Protein AF-A0A353HXW2-F1 (afdb_monomer)

Mean predicted aligned error: 6.95 Å

Sequence (125 aa):
MIFSGKRELFMQRWNWVLSADSSGRWITTQGFAEVTQAGENLHMTLRFHGVDDDIYHWVDAILEADDDVEAIVRSPTPDVDQFRLGGRIFRGDMKDGVQPVMMLLTDGTTVLSLAYGPNSNQGNL

Solvent-accessible surface area (backbone atoms only — not comparable to full-atom values): 6958 Å² total; per-residue (Å²): 136,84,82,82,74,74,80,76,74,56,75,44,55,22,34,35,40,41,34,45,38,97,80,88,54,83,48,76,48,64,26,36,24,49,34,35,51,62,88,52,38,36,42,31,44,29,22,56,84,48,92,87,46,69,72,58,33,38,35,46,31,41,57,50,75,97,44,30,33,46,32,42,40,36,51,80,50,90,90,48,80,66,49,70,30,41,34,39,56,46,73,54,72,77,50,98,92,37,60,30,37,36,37,46,30,32,70,88,47,40,40,41,39,40,36,36,46,96,64,27,87,52,79,78,131

Structure (mmCIF, N/CA/C/O backbone):
data_AF-A0A353HXW2-F1
#
_entry.id   AF-A0A353HXW2-F1
#
loop_
_atom_site.group_PDB
_atom_site.id
_atom_site.type_symbol
_atom_site.label_atom_id
_atom_site.label_alt_id
_atom_site.label_comp_id
_atom_site.label_asym_id
_atom_site.label_entity_id
_atom_site.label_seq_id
_atom_site.pdbx_PDB_ins_code
_atom_site.Cartn_x
_atom_site.Cartn_y
_atom_site.Cartn_z
_atom_site.occupancy
_atom_site.B_iso_or_equiv
_atom_site.auth_seq_id
_atom_site.auth_comp_id
_atom_site.auth_asym_id
_atom_site.auth_atom_id
_atom_site.pdbx_PDB_model_num
ATOM 1 N N . MET A 1 1 ? -32.723 26.841 3.417 1.00 38.38 1 MET A N 1
ATOM 2 C CA . MET A 1 1 ? -31.334 26.786 3.917 1.00 38.38 1 MET A CA 1
ATOM 3 C C . MET A 1 1 ? -30.653 25.653 3.165 1.00 38.38 1 MET A C 1
ATOM 5 O O . MET A 1 1 ? -30.998 24.505 3.397 1.00 38.38 1 MET A O 1
ATOM 9 N N . ILE A 1 2 ? -29.849 25.965 2.148 1.00 34.81 2 ILE A N 1
ATOM 10 C CA . ILE A 1 2 ? -29.207 24.956 1.291 1.00 34.81 2 ILE A CA 1
ATOM 11 C C . ILE A 1 2 ? -27.835 24.675 1.902 1.00 34.81 2 ILE A C 1
ATOM 13 O O . ILE A 1 2 ? -26.961 25.538 1.865 1.00 34.81 2 ILE A O 1
ATOM 17 N N . PHE A 1 3 ? -27.654 23.497 2.499 1.00 41.06 3 PHE A N 1
ATOM 18 C CA . PHE A 1 3 ? -26.335 23.028 2.911 1.00 41.06 3 PHE A CA 1
ATOM 19 C C . PHE A 1 3 ? -25.574 22.592 1.656 1.00 41.06 3 PHE A C 1
ATOM 21 O O . PHE A 1 3 ? -25.697 21.462 1.195 1.00 41.06 3 PHE A O 1
ATOM 28 N N . SER A 1 4 ? -24.795 23.506 1.080 1.00 46.19 4 SER A N 1
ATOM 29 C CA . SER A 1 4 ? -23.720 23.156 0.150 1.00 46.19 4 SER A CA 1
ATOM 30 C C . SER A 1 4 ? -22.595 22.510 0.962 1.00 46.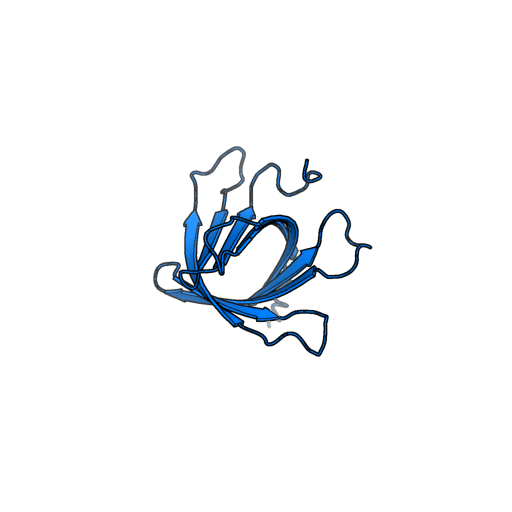19 4 SER A C 1
ATOM 32 O O . SER A 1 4 ? -21.624 23.171 1.329 1.00 46.19 4 SER A O 1
ATOM 34 N N . GLY A 1 5 ? -22.755 21.230 1.299 1.00 43.12 5 GLY A N 1
ATOM 35 C CA . GLY A 1 5 ? -21.721 20.432 1.946 1.00 43.12 5 GLY A CA 1
ATOM 36 C C . GLY A 1 5 ? -20.552 20.221 0.990 1.00 43.12 5 GLY A C 1
ATOM 37 O O . GLY A 1 5 ? -20.558 19.280 0.200 1.00 43.12 5 GLY A O 1
ATOM 38 N N . LYS A 1 6 ? -19.541 21.094 1.051 1.00 45.09 6 LYS A N 1
ATOM 39 C CA . LYS A 1 6 ? -18.208 20.745 0.557 1.00 45.09 6 LYS A CA 1
ATOM 40 C C . LYS A 1 6 ? -17.763 19.530 1.373 1.00 45.09 6 LYS A C 1
ATOM 42 O O . LYS A 1 6 ? -17.535 19.662 2.569 1.00 45.09 6 LYS A O 1
ATOM 47 N N . ARG A 1 7 ? -17.710 18.346 0.753 1.00 53.91 7 ARG A N 1
ATOM 48 C CA . ARG A 1 7 ? -17.024 17.187 1.337 1.00 53.91 7 ARG A CA 1
ATOM 49 C C . ARG A 1 7 ? -15.562 17.594 1.498 1.00 53.91 7 ARG A C 1
ATOM 51 O O . ARG A 1 7 ? -14.867 17.757 0.499 1.00 53.91 7 ARG A O 1
ATOM 58 N N . GLU A 1 8 ? -15.136 17.853 2.728 1.00 53.72 8 GLU A N 1
ATOM 59 C CA . GLU A 1 8 ? -13.727 18.080 3.027 1.00 53.72 8 GLU A CA 1
ATOM 60 C C . GLU A 1 8 ? -12.969 16.788 2.715 1.00 53.72 8 GLU A C 1
ATOM 62 O O . GLU A 1 8 ? -13.288 15.723 3.245 1.00 53.72 8 GLU A O 1
ATOM 67 N N . LEU A 1 9 ? -12.009 16.870 1.793 1.00 58.25 9 LEU A N 1
ATOM 68 C CA . LEU A 1 9 ? -11.069 15.788 1.532 1.00 58.25 9 LEU A CA 1
ATOM 69 C C . LEU A 1 9 ? -10.118 15.736 2.727 1.00 58.25 9 LEU A C 1
ATOM 71 O O . LEU A 1 9 ? -9.303 16.639 2.911 1.00 58.25 9 LEU A O 1
ATOM 75 N N . PHE A 1 10 ? -10.259 14.712 3.562 1.00 72.81 10 PHE A N 1
ATOM 76 C CA . PHE A 1 10 ? -9.345 14.484 4.672 1.00 72.81 10 PHE A CA 1
ATOM 77 C C . PHE A 1 10 ? -8.148 13.675 4.170 1.00 72.81 10 PHE A C 1
ATOM 79 O O . PHE A 1 10 ? -8.322 12.598 3.597 1.00 72.81 10 PHE A O 1
ATOM 86 N N . MET A 1 11 ? -6.944 14.213 4.366 1.00 82.00 11 MET A N 1
ATOM 87 C CA . MET A 1 11 ? -5.690 13.536 4.047 1.00 82.00 11 MET A CA 1
ATOM 88 C C . MET A 1 11 ? -5.111 12.917 5.319 1.00 82.00 11 MET A C 1
ATOM 90 O O . MET A 1 11 ? -4.996 13.584 6.348 1.00 82.00 11 MET A O 1
ATOM 94 N N . GLN A 1 12 ? -4.735 11.644 5.246 1.00 86.56 12 GLN A N 1
ATOM 95 C CA . GLN A 1 12 ? -4.124 10.889 6.335 1.00 86.56 12 GLN A CA 1
ATOM 96 C C . GLN A 1 12 ? -2.746 10.383 5.936 1.00 86.56 12 GLN A C 1
ATOM 98 O O . GLN A 1 12 ? -2.535 9.963 4.803 1.00 86.56 12 GLN A O 1
ATOM 103 N N . ARG A 1 13 ? -1.821 10.348 6.894 1.00 89.38 13 ARG A N 1
ATOM 104 C CA . ARG A 1 13 ? -0.536 9.671 6.729 1.00 89.38 13 ARG A CA 1
ATOM 105 C C . ARG A 1 13 ? -0.649 8.239 7.235 1.00 89.38 13 ARG A C 1
ATOM 107 O O . ARG A 1 13 ? -1.078 8.025 8.366 1.00 89.38 13 ARG A O 1
ATOM 114 N N . TRP A 1 14 ? -0.300 7.278 6.392 1.00 90.69 14 TRP A N 1
ATOM 115 C CA . TRP A 1 14 ? -0.256 5.847 6.700 1.00 90.69 14 TRP A CA 1
ATOM 116 C C . TRP A 1 14 ? 1.176 5.346 6.501 1.00 90.69 14 TRP A C 1
ATOM 118 O O . TRP A 1 14 ? 1.932 5.941 5.741 1.00 90.69 14 TRP A O 1
ATOM 128 N N . ASN A 1 15 ? 1.560 4.252 7.149 1.00 88.56 15 ASN A N 1
ATOM 129 C CA . ASN A 1 15 ? 2.826 3.572 6.862 1.00 88.56 15 ASN A CA 1
ATOM 130 C C . ASN A 1 15 ? 2.560 2.455 5.856 1.00 88.56 15 ASN A C 1
ATOM 132 O O . ASN A 1 15 ? 1.516 1.813 5.949 1.00 88.56 15 ASN A O 1
ATOM 136 N N . TRP A 1 16 ? 3.469 2.208 4.917 1.00 87.94 16 TRP A N 1
ATOM 137 C CA . TRP A 1 16 ? 3.334 1.110 3.964 1.00 87.94 16 TRP A CA 1
ATOM 138 C C . TRP A 1 16 ? 4.559 0.207 3.955 1.00 87.94 16 TRP A C 1
ATOM 140 O O . TRP A 1 16 ? 5.684 0.647 4.196 1.00 87.94 16 TRP A O 1
ATOM 150 N N . VAL A 1 17 ? 4.315 -1.060 3.640 1.00 88.50 17 VAL A N 1
ATOM 151 C CA . VAL A 1 17 ? 5.330 -2.059 3.318 1.00 88.50 17 VAL A CA 1
ATOM 152 C C . VAL A 1 17 ? 4.894 -2.750 2.036 1.00 88.50 17 VAL A C 1
ATOM 154 O O . VAL A 1 17 ? 3.768 -3.239 1.951 1.00 88.50 17 VAL A O 1
ATOM 157 N N . LEU A 1 18 ? 5.780 -2.795 1.050 1.00 84.25 18 LEU A N 1
ATOM 158 C CA . LEU A 1 18 ? 5.592 -3.559 -0.172 1.00 84.25 18 LEU A CA 1
ATOM 159 C C . LEU A 1 18 ? 6.621 -4.680 -0.196 1.00 84.25 18 LEU A C 1
ATOM 161 O O . LEU A 1 18 ? 7.818 -4.453 -0.007 1.00 84.25 18 LEU A O 1
ATOM 165 N N . SER A 1 19 ? 6.138 -5.892 -0.425 1.00 83.75 19 SER A N 1
ATOM 166 C CA . SER A 1 19 ? 6.985 -7.025 -0.719 1.00 83.75 19 SER A CA 1
ATOM 167 C C . SER A 1 19 ? 6.559 -7.694 -2.006 1.00 83.75 19 SER A C 1
ATOM 169 O O . SER A 1 19 ? 5.371 -7.875 -2.250 1.00 83.75 19 SER A O 1
ATOM 171 N N . ALA A 1 20 ? 7.532 -8.036 -2.837 1.00 81.81 20 ALA A N 1
ATOM 172 C CA . ALA A 1 20 ? 7.304 -8.741 -4.082 1.00 81.81 20 ALA A CA 1
ATOM 173 C C . ALA A 1 20 ? 8.286 -9.896 -4.181 1.00 81.81 20 ALA A C 1
ATOM 175 O O . ALA A 1 20 ? 9.460 -9.758 -3.816 1.00 81.81 20 ALA A O 1
ATOM 176 N N . ASP A 1 21 ? 7.796 -11.014 -4.703 1.00 65.06 21 ASP A N 1
ATOM 177 C CA . ASP A 1 21 ? 8.624 -12.166 -4.968 1.00 65.06 21 ASP A CA 1
ATOM 178 C C . ASP A 1 21 ? 8.254 -12.852 -6.289 1.00 65.06 21 ASP A C 1
ATOM 180 O O . ASP A 1 21 ? 7.289 -13.607 -6.384 1.00 65.06 21 ASP A O 1
ATOM 184 N N . SER A 1 22 ? 9.073 -12.633 -7.316 1.00 58.53 22 SER A N 1
ATOM 185 C CA . SER A 1 22 ? 8.982 -13.366 -8.582 1.00 58.53 22 SER A CA 1
ATOM 186 C C . SER A 1 22 ? 9.855 -14.634 -8.621 1.00 58.53 22 SER A C 1
ATOM 188 O O . SER A 1 22 ? 9.890 -15.308 -9.650 1.00 58.53 22 SER A O 1
ATOM 190 N N . SER A 1 23 ? 10.592 -14.971 -7.545 1.00 65.81 23 SER A N 1
ATOM 191 C CA . SER A 1 23 ? 11.660 -15.996 -7.564 1.00 65.81 23 SER A CA 1
ATOM 192 C C . SER A 1 23 ? 11.970 -16.759 -6.251 1.00 65.81 23 SER A C 1
ATOM 194 O O . SER A 1 23 ? 12.952 -17.502 -6.206 1.00 65.81 23 SER A O 1
ATOM 196 N N . GLY A 1 24 ? 11.192 -16.619 -5.180 1.00 50.06 24 GLY A N 1
ATOM 197 C CA . GLY A 1 24 ? 11.482 -17.126 -3.830 1.00 50.06 24 GLY A CA 1
ATOM 198 C C . GLY A 1 24 ? 12.207 -16.149 -2.874 1.00 50.06 24 GLY A C 1
ATOM 199 O O . GLY A 1 24 ? 12.623 -16.574 -1.794 1.00 50.06 24 GLY A O 1
ATOM 200 N N . ARG A 1 25 ? 12.449 -14.881 -3.244 1.00 59.56 25 ARG A N 1
ATOM 201 C CA . ARG A 1 25 ? 13.170 -13.873 -2.439 1.00 59.56 25 ARG A CA 1
ATOM 202 C C . ARG A 1 25 ? 12.288 -12.668 -2.118 1.00 59.56 25 ARG A C 1
ATOM 204 O O . ARG A 1 25 ? 11.944 -11.891 -2.999 1.00 59.56 25 ARG A O 1
ATOM 211 N N . TRP A 1 26 ? 12.033 -12.463 -0.829 1.00 54.53 26 TRP A N 1
ATOM 212 C CA . TRP A 1 26 ? 11.313 -11.300 -0.314 1.00 54.53 26 TRP A CA 1
ATOM 213 C C . TRP A 1 26 ? 12.185 -10.047 -0.431 1.00 54.53 26 TRP A C 1
ATOM 215 O O . TRP A 1 26 ? 13.128 -9.864 0.342 1.00 54.53 26 TRP A O 1
ATOM 225 N N . ILE A 1 27 ? 11.884 -9.181 -1.398 1.00 70.88 27 ILE A N 1
ATOM 226 C CA . ILE A 1 27 ? 12.363 -7.796 -1.373 1.00 70.88 27 ILE A CA 1
ATOM 227 C C . ILE A 1 27 ? 11.339 -7.025 -0.557 1.00 70.88 27 ILE A C 1
ATOM 229 O O . ILE A 1 27 ? 10.187 -6.932 -0.967 1.00 70.88 27 ILE A O 1
ATOM 233 N N . THR A 1 28 ? 11.733 -6.516 0.605 1.00 77.69 28 THR A N 1
ATOM 234 C CA . THR A 1 28 ? 10.866 -5.678 1.438 1.00 77.69 28 THR A CA 1
ATOM 235 C C . THR A 1 28 ? 11.297 -4.234 1.286 1.00 77.69 28 THR A C 1
ATOM 237 O 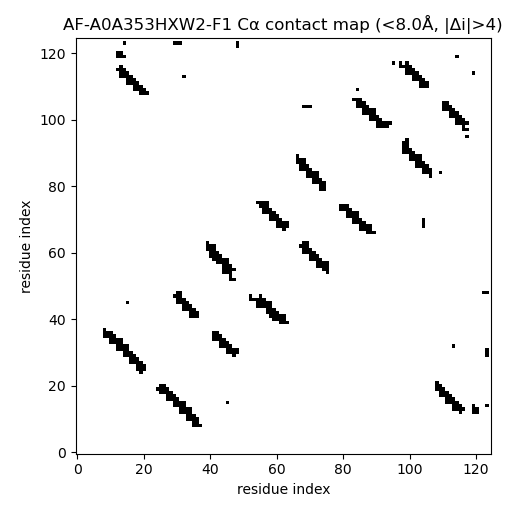O . THR A 1 28 ? 12.469 -3.908 1.472 1.00 77.69 28 THR A O 1
ATOM 240 N N . THR A 1 29 ? 10.348 -3.369 0.961 1.00 82.88 29 THR A N 1
ATOM 241 C CA . THR A 1 29 ? 10.543 -1.924 0.923 1.00 82.88 29 THR A CA 1
ATOM 242 C C . THR A 1 29 ? 9.422 -1.238 1.691 1.00 82.88 29 THR A C 1
ATOM 244 O O . THR A 1 29 ? 8.325 -1.788 1.797 1.00 82.88 29 THR A O 1
ATOM 247 N N . GLN A 1 30 ? 9.708 -0.096 2.312 1.00 87.62 30 GLN A N 1
ATOM 248 C CA . GLN A 1 30 ? 8.785 0.546 3.246 1.00 87.62 30 GLN A CA 1
ATOM 249 C C . GLN A 1 30 ? 8.870 2.065 3.193 1.00 87.62 30 GLN A C 1
ATOM 251 O O . GLN A 1 30 ? 9.888 2.632 2.798 1.00 87.62 30 GLN A O 1
ATOM 256 N N . GLY A 1 31 ? 7.803 2.714 3.642 1.00 89.69 31 GLY A N 1
ATOM 257 C CA . GLY A 1 31 ? 7.721 4.163 3.678 1.00 89.69 31 GLY A CA 1
ATOM 258 C C . GLY A 1 31 ? 6.384 4.655 4.216 1.00 89.69 31 GLY A C 1
ATOM 259 O O . GLY A 1 31 ? 5.720 3.966 4.992 1.00 89.69 31 GLY A O 1
ATOM 260 N N . PHE A 1 32 ? 5.998 5.879 3.863 1.00 92.25 32 PHE A N 1
ATOM 261 C CA . PHE A 1 32 ? 4.693 6.435 4.227 1.00 92.25 32 PHE A CA 1
ATOM 262 C C . PHE A 1 32 ? 3.843 6.725 2.991 1.00 92.25 32 PHE A C 1
ATOM 264 O O . PHE A 1 32 ? 4.354 6.912 1.888 1.00 92.25 32 PHE A O 1
ATOM 271 N N . ALA A 1 33 ? 2.531 6.706 3.180 1.00 91.69 33 ALA A N 1
AT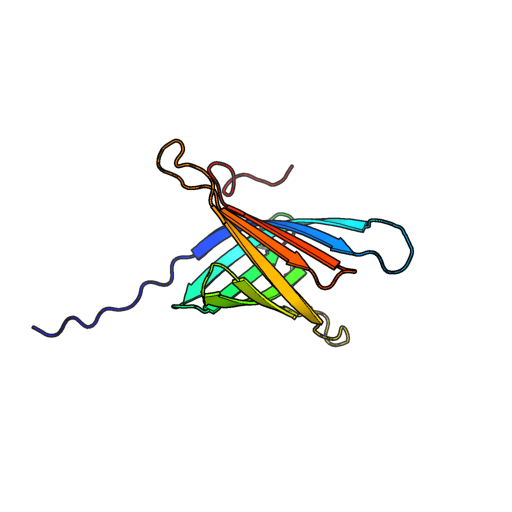OM 272 C CA . ALA A 1 33 ? 1.536 6.970 2.163 1.00 91.69 33 ALA A CA 1
ATOM 273 C C . ALA A 1 33 ? 0.675 8.161 2.582 1.00 91.69 33 ALA A C 1
ATOM 275 O O . ALA A 1 33 ? 0.195 8.223 3.716 1.00 91.69 33 ALA A O 1
ATOM 276 N N . GLU A 1 34 ? 0.469 9.092 1.658 1.00 93.69 34 GLU A N 1
ATOM 277 C CA . GLU A 1 34 ? -0.544 10.141 1.772 1.00 93.69 34 GLU A CA 1
ATOM 278 C C . GLU A 1 34 ? -1.857 9.575 1.230 1.00 93.69 34 GLU A C 1
ATOM 280 O O . GLU A 1 34 ? -1.976 9.340 0.029 1.00 93.69 34 GLU A O 1
ATOM 285 N N . VAL A 1 35 ? -2.820 9.310 2.111 1.00 92.75 35 VAL A N 1
ATOM 286 C CA . VAL A 1 35 ? -4.101 8.666 1.796 1.00 92.75 35 VAL A CA 1
ATOM 287 C C . VAL A 1 35 ? -5.208 9.710 1.808 1.00 92.75 35 VAL A C 1
ATOM 289 O O . VAL A 1 35 ? -5.454 10.353 2.827 1.00 92.75 35 VAL A O 1
ATOM 292 N N . THR A 1 36 ? -5.893 9.869 0.682 1.00 94.06 36 THR A N 1
ATOM 293 C CA . THR A 1 36 ? -7.062 10.744 0.537 1.00 94.06 36 THR A CA 1
ATOM 294 C C . THR A 1 36 ? -8.286 9.901 0.205 1.00 94.06 36 THR A C 1
ATOM 296 O O . THR A 1 36 ? -8.228 9.063 -0.693 1.00 94.06 36 THR A O 1
ATOM 299 N N . GLN A 1 37 ? -9.403 10.138 0.897 1.00 90.94 37 GLN A N 1
ATOM 300 C CA . GLN A 1 37 ? -10.656 9.412 0.675 1.00 90.94 37 GLN A CA 1
ATOM 301 C C . GLN A 1 37 ? -11.754 10.312 0.100 1.00 90.94 37 GLN A C 1
ATOM 303 O O . GLN A 1 37 ? -12.029 11.395 0.620 1.00 90.94 37 GLN A O 1
ATOM 308 N N . ALA A 1 38 ? -12.434 9.827 -0.940 1.00 89.38 38 ALA A N 1
ATOM 309 C CA . ALA A 1 38 ? -13.582 10.471 -1.569 1.00 89.38 38 ALA A CA 1
ATOM 310 C C . ALA A 1 38 ? -14.721 9.459 -1.793 1.00 89.38 38 ALA A C 1
ATOM 312 O O . ALA A 1 38 ? -14.838 8.830 -2.847 1.00 89.38 38 ALA A O 1
ATOM 313 N N . GLY A 1 39 ? -15.595 9.321 -0.790 1.00 88.94 39 GLY A N 1
ATOM 314 C CA . GLY A 1 39 ? -16.611 8.264 -0.785 1.00 88.94 39 GLY A CA 1
ATOM 315 C C . GLY A 1 39 ? -15.951 6.894 -0.627 1.00 88.94 39 GLY A C 1
ATOM 316 O O . GLY A 1 39 ? -15.223 6.680 0.339 1.00 88.94 39 GLY A O 1
ATOM 317 N N . GLU A 1 40 ? -16.192 6.001 -1.582 1.00 92.75 40 GLU A N 1
ATOM 318 C CA . GLU A 1 40 ? -15.596 4.656 -1.645 1.00 92.75 40 GLU A CA 1
ATOM 319 C C . GLU A 1 40 ? -14.215 4.647 -2.311 1.00 92.75 40 GLU A C 1
ATOM 321 O O . GLU A 1 40 ? -13.514 3.647 -2.259 1.00 92.75 40 GLU A 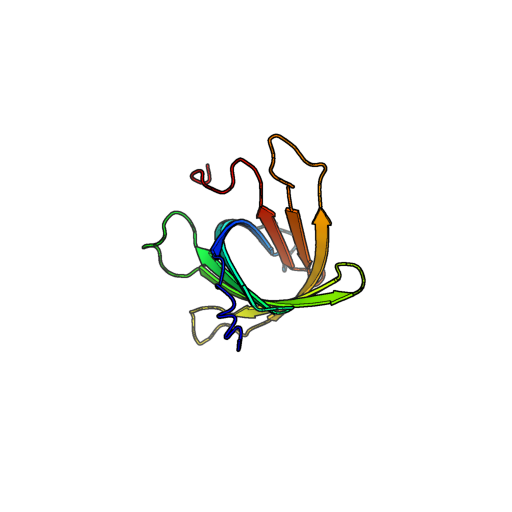O 1
ATOM 326 N N . ASN A 1 41 ? -13.795 5.761 -2.915 1.00 94.50 41 ASN A N 1
ATOM 327 C CA . ASN A 1 41 ? -12.501 5.839 -3.581 1.00 94.50 41 ASN A CA 1
ATOM 328 C C . ASN A 1 41 ? -11.415 6.278 -2.601 1.00 94.50 41 ASN A C 1
ATOM 330 O O . ASN A 1 41 ? -11.582 7.261 -1.868 1.00 94.50 41 ASN A O 1
ATOM 334 N N . LEU A 1 42 ? -10.279 5.595 -2.656 1.00 94.75 42 LEU A N 1
ATOM 335 C CA . LEU A 1 42 ? -9.047 5.944 -1.972 1.00 94.75 42 LEU A CA 1
ATOM 336 C C . LEU A 1 42 ? -7.967 6.247 -3.003 1.00 94.75 42 LEU A C 1
ATOM 338 O O . LEU A 1 42 ? -7.754 5.479 -3.936 1.00 94.75 42 LEU A O 1
ATOM 342 N N . HIS A 1 43 ? -7.257 7.349 -2.799 1.00 96.62 43 HIS A N 1
ATOM 343 C CA . HIS A 1 43 ? -6.045 7.665 -3.536 1.00 96.62 43 HIS A CA 1
ATOM 344 C C . HIS A 1 43 ? -4.876 7.720 -2.562 1.00 96.62 43 HIS A C 1
ATOM 346 O O . HIS A 1 43 ? -4.939 8.430 -1.556 1.00 96.62 43 HIS A O 1
ATOM 352 N N . MET A 1 44 ? -3.819 6.974 -2.857 1.00 96.00 44 MET A N 1
ATOM 353 C CA . MET A 1 44 ? -2.647 6.851 -2.002 1.00 96.00 44 MET A CA 1
ATOM 354 C C . MET A 1 44 ? -1.392 7.179 -2.802 1.00 96.00 44 MET A C 1
ATOM 356 O O . MET A 1 44 ? -1.172 6.626 -3.877 1.00 96.00 44 MET A O 1
ATOM 360 N N . THR A 1 45 ? -0.551 8.058 -2.266 1.00 95.81 45 THR A N 1
ATOM 361 C CA . THR A 1 45 ? 0.771 8.364 -2.833 1.00 95.81 45 THR A CA 1
ATOM 362 C C . THR A 1 45 ? 1.846 7.824 -1.900 1.00 95.81 45 THR A C 1
ATOM 364 O O . THR A 1 45 ? 1.981 8.313 -0.781 1.00 95.81 45 THR A O 1
ATOM 367 N N . LEU A 1 46 ? 2.583 6.799 -2.336 1.00 93.94 46 LEU A N 1
ATOM 368 C CA . LEU A 1 46 ? 3.623 6.130 -1.551 1.00 93.94 46 LEU A CA 1
ATOM 369 C C . LEU A 1 46 ? 4.958 6.853 -1.742 1.00 93.94 46 LEU A C 1
ATOM 371 O O . LEU A 1 46 ? 5.361 7.122 -2.872 1.00 93.94 46 LEU A O 1
ATOM 375 N N . ARG A 1 47 ? 5.661 7.124 -0.642 1.00 92.88 47 ARG A N 1
ATOM 376 C CA . ARG A 1 47 ? 6.997 7.743 -0.588 1.00 92.88 47 ARG A CA 1
ATOM 377 C C . ARG A 1 47 ? 7.855 7.048 0.465 1.00 92.88 47 ARG A C 1
ATOM 379 O O . ARG A 1 47 ? 7.307 6.400 1.357 1.00 92.88 47 ARG A O 1
ATOM 386 N N . PHE A 1 48 ? 9.177 7.187 0.394 1.00 86.56 48 PHE A N 1
ATOM 387 C CA . PHE A 1 48 ? 10.091 6.531 1.337 1.00 86.56 48 PHE A CA 1
ATOM 388 C C . PHE A 1 48 ? 10.166 7.250 2.692 1.00 86.56 48 PHE A C 1
ATOM 390 O O . PHE A 1 48 ? 9.783 6.674 3.713 1.00 86.56 48 PHE A O 1
ATOM 397 N N . HIS A 1 49 ? 10.607 8.510 2.724 1.00 80.00 49 HIS A N 1
ATOM 398 C CA . HIS A 1 49 ? 10.958 9.201 3.969 1.00 80.00 49 HIS A CA 1
ATOM 399 C C . HIS A 1 49 ? 10.189 10.513 4.176 1.00 80.00 49 HIS A C 1
ATOM 401 O O . HIS A 1 49 ? 9.603 10.715 5.247 1.00 80.00 49 HIS A O 1
ATOM 407 N N . GLY A 1 50 ? 10.159 11.389 3.167 1.00 78.62 50 GLY A N 1
ATOM 408 C CA . GLY A 1 50 ? 9.600 12.745 3.250 1.00 78.62 50 GLY A CA 1
ATOM 409 C C . GLY A 1 50 ? 8.552 13.083 2.185 1.00 78.62 50 GLY A C 1
ATOM 410 O O . GLY A 1 50 ? 8.411 12.389 1.184 1.00 78.62 50 GLY A O 1
ATOM 411 N N . VAL A 1 51 ? 7.800 14.169 2.407 1.00 78.44 51 VAL A N 1
ATOM 412 C CA . VAL A 1 51 ? 6.838 14.713 1.419 1.00 78.44 51 VAL A CA 1
ATOM 413 C C . VAL A 1 51 ? 7.530 15.285 0.180 1.00 78.44 51 VAL A C 1
ATOM 415 O O . VAL A 1 51 ? 6.929 15.320 -0.890 1.00 78.44 51 VAL A O 1
ATOM 418 N N . ASP A 1 52 ? 8.797 15.673 0.329 1.00 83.69 52 ASP A N 1
ATOM 419 C CA . ASP A 1 52 ? 9.643 16.192 -0.747 1.00 83.69 52 ASP A CA 1
ATOM 420 C C . ASP A 1 52 ? 10.358 15.081 -1.537 1.00 83.69 52 ASP A C 1
ATOM 422 O O . ASP A 1 52 ? 10.967 15.368 -2.565 1.00 83.69 52 ASP 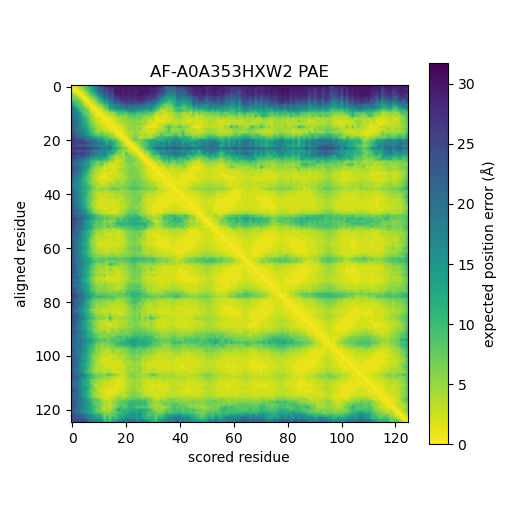A O 1
ATOM 426 N N . ASP A 1 53 ? 10.294 13.823 -1.078 1.00 84.62 53 ASP A N 1
ATOM 427 C CA . ASP A 1 53 ? 10.880 12.691 -1.802 1.00 84.62 53 ASP A CA 1
ATOM 428 C C . ASP A 1 53 ? 10.106 12.428 -3.087 1.00 84.62 53 ASP A C 1
ATOM 430 O O . ASP A 1 53 ? 8.891 12.629 -3.138 1.00 84.62 53 ASP A O 1
ATOM 434 N N . ASP A 1 54 ? 10.774 11.876 -4.094 1.00 90.88 54 ASP A N 1
ATOM 435 C CA . ASP A 1 54 ? 10.088 11.394 -5.283 1.00 90.88 54 ASP A CA 1
ATOM 436 C C . ASP A 1 54 ? 9.004 10.371 -4.922 1.00 90.88 54 ASP A C 1
ATOM 438 O O . ASP A 1 54 ? 9.112 9.574 -3.982 1.00 90.88 54 ASP A O 1
ATOM 442 N N . ILE A 1 55 ? 7.922 10.407 -5.695 1.00 93.31 55 ILE A N 1
ATOM 443 C CA . ILE A 1 55 ? 6.838 9.442 -5.558 1.00 93.31 55 ILE A CA 1
ATOM 444 C C . ILE A 1 55 ? 7.411 8.065 -5.870 1.00 93.31 55 ILE A C 1
ATOM 446 O O . ILE A 1 55 ? 8.082 7.888 -6.879 1.00 93.31 55 ILE A O 1
ATOM 450 N N . TYR A 1 56 ? 7.141 7.089 -5.011 1.00 92.56 56 TYR A N 1
ATOM 451 C CA . TYR A 1 56 ? 7.487 5.704 -5.283 1.00 92.56 56 TYR A CA 1
ATOM 452 C C . TYR A 1 56 ? 6.437 5.071 -6.196 1.00 92.56 56 TYR A C 1
ATOM 454 O O . TYR A 1 56 ? 6.771 4.614 -7.282 1.00 92.56 56 TYR A O 1
ATOM 462 N N . HIS A 1 57 ? 5.170 5.076 -5.770 1.00 95.06 57 HIS A N 1
ATOM 463 C CA . HIS A 1 57 ? 4.025 4.560 -6.524 1.00 95.06 57 HIS A CA 1
ATOM 464 C C . HIS A 1 57 ? 2.746 5.315 -6.144 1.00 95.06 57 HIS A C 1
ATOM 466 O O . HIS A 1 57 ? 2.624 5.832 -5.031 1.00 95.06 57 HIS A O 1
ATOM 472 N N . TRP A 1 58 ? 1.766 5.315 -7.043 1.00 96.75 58 TRP A N 1
ATOM 473 C CA . TRP A 1 58 ? 0.382 5.653 -6.713 1.00 96.75 58 TRP A CA 1
ATOM 474 C C . TRP A 1 58 ? -0.448 4.389 -6.566 1.00 96.75 58 TRP A C 1
ATOM 476 O O . TRP A 1 58 ? -0.241 3.420 -7.298 1.00 96.75 58 TRP A O 1
ATOM 486 N N . VAL A 1 59 ? -1.421 4.429 -5.664 1.00 97.38 59 VAL A N 1
ATOM 487 C CA . VAL A 1 59 ? -2.426 3.379 -5.515 1.00 97.38 59 VAL A CA 1
ATOM 488 C C . VAL A 1 59 ? -3.800 4.024 -5.521 1.00 97.38 59 VAL A C 1
ATOM 490 O O . VAL A 1 59 ? -4.122 4.825 -4.645 1.00 97.38 59 VAL A O 1
ATOM 493 N N . ASP A 1 60 ? -4.603 3.670 -6.515 1.00 97.88 60 ASP A N 1
ATOM 494 C CA . ASP A 1 60 ? -6.019 4.016 -6.565 1.00 97.88 60 ASP A CA 1
ATOM 495 C C . ASP A 1 60 ? -6.813 2.784 -6.163 1.00 97.88 60 ASP A C 1
ATOM 497 O O . ASP A 1 60 ? -6.653 1.732 -6.781 1.00 97.88 60 ASP A O 1
ATOM 501 N N . ALA A 1 61 ? -7.641 2.897 -5.130 1.00 97.25 61 ALA A N 1
ATOM 502 C CA . ALA A 1 61 ? -8.411 1.780 -4.610 1.00 97.25 61 ALA A CA 1
ATOM 503 C C . ALA A 1 61 ? -9.895 2.116 -4.461 1.00 97.25 61 ALA A C 1
ATOM 505 O O . ALA A 1 61 ? -10.269 3.269 -4.239 1.00 97.25 61 ALA A O 1
ATOM 506 N N . ILE A 1 62 ? -10.727 1.087 -4.571 1.00 97.06 62 ILE A N 1
ATOM 507 C CA . ILE A 1 62 ? -12.173 1.143 -4.372 1.00 97.06 62 ILE A CA 1
ATOM 508 C C . ILE A 1 62 ? -12.504 0.260 -3.171 1.00 97.06 62 ILE A C 1
ATOM 510 O O . ILE A 1 62 ? -12.085 -0.894 -3.109 1.00 97.06 62 ILE A O 1
ATOM 514 N N . LEU A 1 63 ? -13.225 0.834 -2.209 1.00 94.56 63 LEU A N 1
ATOM 515 C CA . LEU A 1 63 ? -13.782 0.123 -1.066 1.00 94.56 63 LEU A CA 1
ATOM 516 C C . LEU A 1 63 ? -15.105 -0.513 -1.467 1.00 94.56 63 LEU A C 1
ATOM 518 O O . LEU A 1 63 ? -16.042 0.192 -1.842 1.00 94.56 63 LEU A O 1
ATOM 522 N N . GLU A 1 64 ? -15.177 -1.830 -1.352 1.00 94.56 64 GLU A N 1
ATOM 523 C CA . GLU A 1 64 ? -16.388 -2.596 -1.602 1.00 94.56 64 GLU A CA 1
ATOM 524 C C . GLU A 1 64 ? -17.119 -2.927 -0.289 1.00 94.56 64 GLU A C 1
ATOM 526 O O . GLU A 1 64 ? -16.742 -2.491 0.807 1.00 94.56 64 GLU A O 1
ATOM 531 N N . ALA A 1 65 ? -18.219 -3.674 -0.397 1.00 89.69 65 ALA A N 1
ATOM 532 C CA . ALA A 1 65 ? -18.907 -4.210 0.771 1.00 89.69 65 ALA A CA 1
ATOM 533 C C . ALA A 1 65 ? -17.984 -5.150 1.572 1.00 89.69 65 ALA A C 1
ATOM 535 O O . ALA A 1 65 ? -17.000 -5.670 1.055 1.00 89.69 65 ALA A O 1
ATOM 536 N N . ASP A 1 66 ? -18.308 -5.366 2.848 1.00 91.12 66 ASP A N 1
ATOM 537 C CA . ASP A 1 66 ? -17.596 -6.312 3.723 1.00 91.12 66 ASP A CA 1
ATOM 538 C C . ASP A 1 66 ? -16.079 -6.068 3.866 1.00 91.12 66 ASP A C 1
ATOM 540 O O . ASP A 1 66 ? -15.317 -6.988 4.181 1.00 91.12 66 ASP A O 1
ATOM 544 N N . ASP A 1 67 ? -15.667 -4.803 3.713 1.00 92.88 67 ASP A N 1
ATOM 545 C CA . ASP 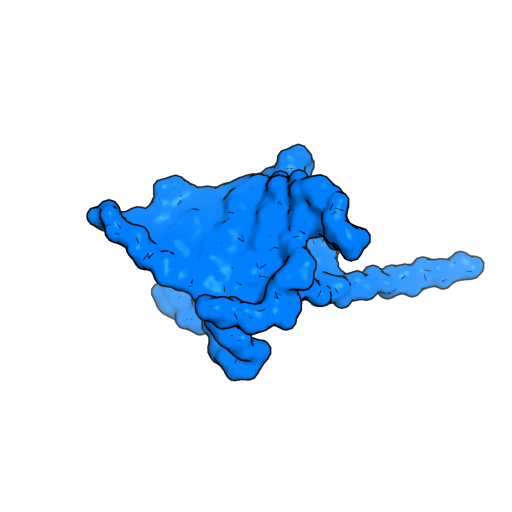A 1 67 ? -14.284 -4.327 3.834 1.00 92.88 67 ASP A CA 1
ATOM 546 C C . ASP A 1 67 ? -13.317 -4.860 2.773 1.00 92.88 67 ASP A C 1
ATOM 548 O O . ASP A 1 67 ? -12.098 -4.780 2.956 1.00 92.88 67 ASP A O 1
ATOM 552 N N . ASP A 1 68 ? -13.840 -5.368 1.663 1.00 97.12 68 ASP A N 1
ATOM 553 C CA . ASP A 1 68 ? -13.029 -5.782 0.528 1.00 97.12 68 ASP A CA 1
ATOM 554 C C . ASP A 1 68 ? -12.514 -4.562 -0.254 1.00 97.12 68 ASP A C 1
ATOM 556 O O . ASP A 1 68 ? -13.106 -3.478 -0.253 1.00 97.12 68 ASP A O 1
ATOM 560 N N . VAL A 1 69 ? -11.343 -4.719 -0.871 1.00 97.19 69 VAL A N 1
ATOM 561 C CA . VAL A 1 69 ? -10.642 -3.641 -1.574 1.00 97.19 69 VAL A CA 1
ATOM 562 C C . VAL A 1 69 ? -10.058 -4.153 -2.879 1.00 97.19 69 VAL A C 1
ATOM 564 O O . VAL A 1 69 ? -9.272 -5.102 -2.883 1.00 97.19 69 VAL A O 1
ATOM 567 N N . GLU A 1 70 ? -10.353 -3.453 -3.970 1.00 97.56 70 GLU A N 1
ATOM 568 C CA . GLU A 1 70 ? -9.621 -3.576 -5.230 1.00 97.56 70 GLU A CA 1
ATOM 569 C C . GLU A 1 70 ? -8.734 -2.351 -5.438 1.00 97.56 70 GLU A C 1
ATOM 571 O O . GLU A 1 70 ? -9.163 -1.219 -5.216 1.00 97.56 70 GLU A O 1
ATOM 576 N N . ALA A 1 71 ? -7.497 -2.562 -5.885 1.00 97.75 71 ALA A N 1
ATOM 577 C CA . ALA A 1 71 ? -6.527 -1.495 -6.077 1.00 97.75 71 ALA A CA 1
ATOM 578 C C . ALA A 1 71 ? -5.758 -1.627 -7.395 1.00 97.75 71 ALA A C 1
ATOM 580 O O . ALA A 1 71 ? -5.387 -2.725 -7.813 1.00 97.75 71 ALA A O 1
ATOM 581 N N . ILE A 1 72 ? -5.460 -0.489 -8.021 1.00 97.88 72 ILE A N 1
ATOM 582 C CA . ILE A 1 72 ? -4.537 -0.362 -9.150 1.00 97.88 72 ILE A CA 1
ATOM 583 C C . ILE A 1 72 ? -3.287 0.359 -8.656 1.00 97.88 72 ILE A C 1
ATOM 585 O O . ILE A 1 72 ? -3.361 1.494 -8.183 1.00 97.88 72 ILE A O 1
ATOM 589 N N . VAL A 1 73 ? -2.135 -0.289 -8.805 1.00 95.62 73 VAL A N 1
ATOM 590 C CA . VAL A 1 73 ? -0.826 0.271 -8.467 1.00 95.62 73 VAL A CA 1
ATOM 591 C C . VAL A 1 73 ? -0.156 0.780 -9.739 1.00 95.62 73 VAL A C 1
ATOM 593 O O . VAL A 1 73 ? -0.071 0.059 -10.734 1.00 95.62 73 VAL A O 1
ATOM 596 N N . ARG A 1 74 ? 0.317 2.029 -9.716 1.00 96.00 74 ARG A N 1
ATOM 597 C CA . ARG A 1 74 ? 0.941 2.714 -10.858 1.00 96.00 74 ARG A CA 1
ATOM 598 C C . ARG A 1 74 ? 2.313 3.254 -10.479 1.00 96.00 74 ARG A C 1
ATOM 600 O O . ARG A 1 74 ? 2.468 3.870 -9.426 1.00 96.00 74 ARG A O 1
ATOM 607 N N . SER A 1 75 ? 3.295 3.048 -11.351 1.00 93.75 75 SER A N 1
ATOM 608 C CA . SER A 1 75 ? 4.640 3.602 -11.191 1.00 93.75 75 SER A CA 1
ATOM 609 C C . SER A 1 75 ? 4.731 5.010 -11.798 1.00 93.75 75 SER A C 1
ATOM 611 O O . SER A 1 75 ? 4.090 5.271 -12.816 1.00 93.75 75 SER A O 1
ATOM 613 N N . PRO A 1 76 ? 5.549 5.919 -11.238 1.00 93.00 76 PRO A N 1
ATOM 614 C CA . PRO A 1 76 ? 5.969 7.152 -11.914 1.00 93.00 76 PRO A CA 1
ATOM 615 C C . PRO A 1 76 ? 6.885 6.897 -13.112 1.00 93.00 76 PRO A C 1
ATOM 617 O O . PRO A 1 76 ? 7.078 7.797 -13.927 1.00 93.00 76 PRO A O 1
ATOM 620 N N . THR A 1 77 ? 7.460 5.696 -13.231 1.00 91.81 77 THR A N 1
ATOM 621 C CA . THR A 1 77 ? 8.284 5.316 -14.380 1.00 91.81 77 THR A CA 1
ATOM 622 C C . THR A 1 77 ? 7.379 4.901 -15.545 1.00 91.81 77 THR A C 1
ATOM 624 O O . THR A 1 77 ? 6.623 3.944 -15.387 1.00 91.81 77 THR A O 1
ATOM 627 N N . PRO A 1 78 ? 7.450 5.570 -16.713 1.00 86.88 78 PRO A N 1
ATOM 628 C CA . PRO A 1 78 ? 6.514 5.349 -17.823 1.00 86.88 78 PRO A CA 1
ATOM 629 C C . PRO A 1 78 ? 6.495 3.924 -18.389 1.00 86.88 78 PRO A C 1
ATOM 631 O O . PRO A 1 78 ? 5.477 3.504 -18.929 1.00 86.88 78 PRO A O 1
ATOM 634 N N . ASP A 1 79 ? 7.607 3.198 -18.264 1.00 90.94 79 ASP A N 1
ATOM 635 C CA . ASP A 1 79 ? 7.796 1.868 -18.860 1.00 90.94 79 ASP A CA 1
ATOM 636 C C . ASP A 1 79 ? 7.445 0.713 -17.904 1.00 90.94 79 ASP A C 1
ATOM 638 O O . ASP A 1 79 ? 7.697 -0.452 -18.212 1.00 90.94 79 ASP A O 1
ATOM 642 N N . VAL A 1 80 ? 6.906 1.017 -16.721 1.00 88.31 80 VAL A N 1
ATOM 643 C CA . VAL A 1 80 ? 6.467 0.007 -15.752 1.00 88.31 80 VAL A CA 1
ATOM 644 C C . VAL A 1 80 ? 4.953 -0.127 -15.839 1.00 88.31 80 VAL A C 1
ATOM 646 O O . VAL A 1 80 ? 4.217 0.798 -15.488 1.00 88.31 80 VAL A O 1
ATOM 649 N N . ASP A 1 81 ? 4.493 -1.296 -16.286 1.00 92.44 81 ASP A N 1
ATOM 650 C CA . ASP A 1 81 ? 3.069 -1.602 -16.374 1.00 92.44 81 ASP A CA 1
ATOM 651 C C . ASP A 1 81 ? 2.389 -1.492 -15.004 1.00 92.44 81 ASP A C 1
ATOM 653 O O . ASP A 1 81 ? 2.904 -1.935 -13.973 1.00 92.44 81 ASP A O 1
ATOM 657 N N . GLN A 1 82 ? 1.186 -0.922 -15.003 1.00 95.06 82 GLN A N 1
ATOM 658 C CA . GLN A 1 82 ? 0.328 -0.940 -13.826 1.00 95.06 82 GLN A CA 1
ATOM 659 C C . GLN A 1 82 ? -0.167 -2.362 -13.543 1.00 95.06 82 GLN A C 1
ATOM 661 O O . GLN A 1 82 ? -0.441 -3.137 -14.462 1.00 95.06 82 GLN A O 1
ATOM 666 N N . PHE A 1 83 ? -0.373 -2.679 -12.271 1.00 93.75 83 PHE A N 1
ATOM 667 C CA . PHE A 1 83 ? -0.881 -3.981 -11.845 1.00 93.75 83 PHE A CA 1
ATOM 668 C C . PHE A 1 83 ? -2.010 -3.827 -10.830 1.00 93.75 83 PHE A C 1
ATOM 670 O O . PHE A 1 83 ? -2.235 -2.748 -10.276 1.00 93.75 83 PHE A O 1
ATOM 677 N N . ARG A 1 84 ? -2.771 -4.905 -10.635 1.00 96.38 84 ARG A N 1
ATOM 678 C CA . ARG A 1 84 ? -3.933 -4.934 -9.746 1.00 96.38 84 ARG A CA 1
ATOM 679 C C . ARG A 1 84 ? -3.630 -5.755 -8.509 1.00 96.38 84 ARG A C 1
ATOM 681 O O . ARG A 1 84 ? -3.034 -6.818 -8.624 1.00 96.38 84 ARG A O 1
ATOM 688 N N . LEU A 1 85 ? -4.101 -5.288 -7.362 1.00 96.50 85 LEU A N 1
ATOM 689 C CA . LEU A 1 85 ? -4.093 -6.035 -6.111 1.00 96.50 85 LEU A CA 1
ATOM 690 C C . LEU A 1 85 ? -5.518 -6.098 -5.556 1.00 96.50 85 LEU A C 1
ATOM 692 O O . LEU A 1 85 ? -6.275 -5.137 -5.691 1.00 96.50 85 LEU A O 1
ATOM 696 N N . GLY A 1 86 ? -5.865 -7.213 -4.919 1.00 97.69 86 GLY A N 1
ATOM 697 C CA . GLY A 1 86 ? -7.120 -7.384 -4.187 1.00 97.69 86 GLY A CA 1
ATOM 698 C C . GLY A 1 86 ? -6.845 -7.653 -2.713 1.00 97.69 86 GLY A C 1
ATOM 699 O O . GLY A 1 86 ? -5.794 -8.188 -2.357 1.00 97.69 86 GLY A O 1
ATOM 700 N N . GLY A 1 87 ? -7.752 -7.272 -1.825 1.00 97.00 87 GLY A N 1
ATOM 701 C CA . GLY A 1 87 ? -7.489 -7.419 -0.404 1.00 97.00 87 GLY A CA 1
ATOM 702 C C . GLY A 1 87 ? -8.618 -6.976 0.499 1.00 97.00 87 GLY A C 1
ATOM 703 O O . GLY A 1 87 ? -9.764 -6.903 0.072 1.00 97.00 87 GLY A O 1
ATOM 704 N N . ARG A 1 88 ? -8.283 -6.726 1.768 1.00 97.62 88 ARG A N 1
ATOM 705 C CA . ARG A 1 88 ? -9.264 -6.388 2.809 1.00 97.62 88 ARG A CA 1
ATOM 706 C C . ARG A 1 88 ? -8.749 -5.342 3.785 1.00 97.62 88 ARG A C 1
ATOM 708 O O . ARG A 1 88 ? -7.537 -5.220 4.004 1.00 97.62 88 ARG A O 1
ATOM 715 N N . ILE A 1 89 ? -9.683 -4.640 4.418 1.00 95.88 89 ILE A N 1
ATOM 716 C CA . ILE A 1 89 ? -9.433 -3.767 5.561 1.00 95.88 89 ILE A CA 1
ATOM 717 C C . ILE A 1 89 ? -9.686 -4.520 6.867 1.00 95.88 89 ILE A C 1
ATOM 719 O O . ILE A 1 89 ? -10.722 -5.138 7.083 1.00 95.88 89 ILE A O 1
ATOM 723 N N . PHE A 1 90 ? -8.739 -4.391 7.786 1.00 95.69 90 PHE A N 1
ATOM 724 C CA . PHE A 1 90 ? -8.823 -4.858 9.158 1.00 95.69 90 PHE A CA 1
ATOM 725 C C . PHE A 1 90 ? -8.827 -3.644 10.079 1.00 95.69 90 PHE A C 1
ATOM 727 O O . PHE A 1 90 ? -7.932 -2.799 10.014 1.00 95.69 90 PHE A O 1
ATOM 734 N N . ARG A 1 91 ? -9.823 -3.551 10.958 1.00 94.06 91 ARG A N 1
ATOM 735 C CA . ARG A 1 91 ? -9.895 -2.493 11.971 1.00 94.06 91 ARG A CA 1
ATOM 736 C C . ARG A 1 91 ? -9.619 -3.085 13.340 1.00 94.06 91 ARG A C 1
ATOM 738 O O . ARG A 1 91 ? -10.211 -4.093 13.713 1.00 94.06 91 ARG A O 1
ATOM 745 N N . GLY A 1 92 ? -8.694 -2.466 14.060 1.00 91.56 92 GLY A N 1
ATOM 746 C CA . GLY A 1 92 ? -8.394 -2.815 15.440 1.00 91.56 92 GLY A CA 1
ATOM 747 C C . GLY A 1 92 ? -9.388 -2.197 16.420 1.00 91.56 92 GLY A C 1
ATOM 748 O O . GLY A 1 92 ? -10.270 -1.413 16.052 1.00 91.56 92 GLY A O 1
ATOM 749 N N . ASP A 1 93 ? -9.197 -2.522 17.693 1.00 92.31 93 ASP A N 1
ATOM 750 C CA . ASP A 1 93 ? -9.920 -1.881 18.784 1.00 92.31 93 ASP A CA 1
ATOM 751 C C . ASP A 1 93 ? -9.504 -0.413 18.935 1.00 92.31 93 ASP A C 1
ATOM 753 O O . ASP A 1 93 ? -8.352 -0.035 18.702 1.00 92.31 93 ASP A O 1
ATOM 757 N N . MET A 1 94 ? -10.449 0.418 19.372 1.00 90.19 94 MET A N 1
ATOM 758 C CA . MET A 1 94 ? -10.182 1.814 19.709 1.00 90.19 94 MET A CA 1
ATOM 759 C C . MET A 1 94 ? -9.151 1.907 20.837 1.00 90.19 94 MET A C 1
ATOM 761 O O . MET A 1 94 ? -9.370 1.386 21.931 1.00 90.19 94 MET A O 1
ATOM 765 N N . LYS A 1 95 ? -8.058 2.637 20.599 1.00 83.19 95 LYS A N 1
ATOM 766 C CA . LYS A 1 95 ? -7.028 2.921 21.600 1.00 83.19 95 LYS A CA 1
ATOM 767 C C . LYS A 1 95 ? -6.664 4.400 21.561 1.00 83.19 95 LYS A C 1
ATOM 769 O O . LYS A 1 95 ? -6.350 4.933 20.503 1.00 83.19 95 LYS A O 1
ATOM 774 N N . ASP A 1 96 ? -6.735 5.066 22.712 1.00 84.31 96 ASP A N 1
ATOM 775 C CA . ASP A 1 96 ? -6.404 6.492 22.860 1.00 84.31 96 ASP A CA 1
ATOM 776 C C . ASP A 1 96 ? -7.147 7.405 21.858 1.00 84.31 96 ASP A C 1
ATOM 778 O O . ASP A 1 96 ? -6.611 8.389 21.358 1.00 84.31 96 ASP A O 1
ATOM 782 N N . GLY A 1 97 ? -8.403 7.061 21.539 1.00 83.50 97 GLY A N 1
ATOM 783 C CA . GLY A 1 97 ? -9.242 7.821 20.603 1.00 83.50 97 GLY A CA 1
ATOM 784 C C . GLY A 1 97 ? -8.951 7.576 19.118 1.00 83.50 97 GLY A C 1
ATOM 785 O O . GLY A 1 97 ? -9.604 8.185 18.275 1.00 83.50 97 GLY A O 1
ATOM 786 N N . VAL A 1 98 ? -8.027 6.672 18.786 1.00 85.62 98 VAL A N 1
ATOM 787 C CA . VAL A 1 98 ? -7.689 6.287 17.411 1.00 85.62 98 VAL A CA 1
ATOM 788 C C . VAL A 1 98 ? -8.081 4.828 17.182 1.00 85.62 98 VAL A C 1
ATOM 790 O O . VAL A 1 98 ? -7.752 3.964 17.995 1.00 85.62 98 VAL A O 1
ATOM 793 N N . GLN A 1 99 ? -8.763 4.538 16.069 1.00 91.62 99 GLN A N 1
ATOM 794 C CA . GLN A 1 99 ? -8.951 3.165 15.598 1.00 91.62 99 GLN A CA 1
ATOM 795 C C . GLN A 1 99 ? -7.799 2.808 14.658 1.00 91.62 99 GLN A C 1
ATOM 797 O O . GLN A 1 99 ? -7.689 3.427 13.597 1.00 91.62 99 GLN A O 1
ATOM 802 N N . PRO A 1 100 ? -6.932 1.841 15.000 1.00 91.50 100 PRO A N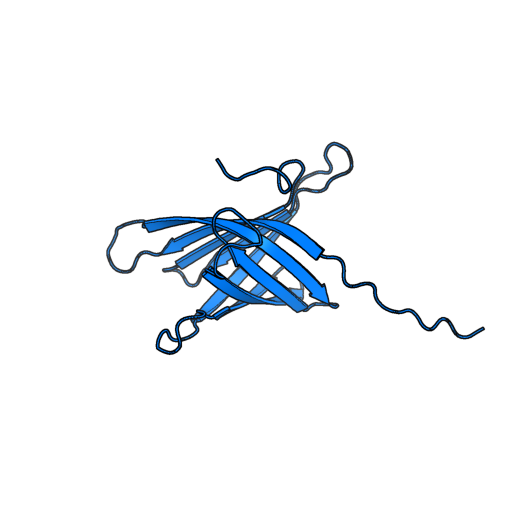 1
ATOM 803 C CA . PRO A 1 100 ? -5.947 1.350 14.054 1.00 91.50 100 PRO A CA 1
ATOM 804 C C . PRO A 1 100 ? -6.648 0.707 12.857 1.00 91.50 100 PRO A C 1
ATOM 806 O O . PRO A 1 100 ? -7.606 -0.050 13.025 1.00 91.50 100 PRO A O 1
ATOM 809 N N . VAL A 1 101 ? -6.155 0.988 11.658 1.00 93.50 101 VAL A N 1
ATOM 810 C CA . VAL A 1 101 ? -6.660 0.413 10.411 1.00 93.50 101 VAL A CA 1
ATOM 811 C C . VAL A 1 101 ? -5.485 -0.185 9.658 1.00 93.50 101 VAL A C 1
ATOM 813 O O . VAL A 1 101 ? -4.440 0.444 9.537 1.00 93.50 101 VAL A O 1
ATOM 816 N N . MET A 1 102 ? -5.646 -1.399 9.154 1.00 94.69 102 MET A N 1
ATOM 817 C CA . MET A 1 102 ? -4.702 -2.040 8.251 1.00 94.69 102 MET A CA 1
ATOM 818 C C . MET A 1 102 ? -5.432 -2.399 6.967 1.00 94.69 102 MET A C 1
ATOM 820 O O . MET A 1 102 ? -6.530 -2.937 7.010 1.00 94.69 102 MET A O 1
ATOM 824 N N . MET A 1 103 ? -4.811 -2.136 5.831 1.00 96.25 103 MET A N 1
ATOM 825 C CA . MET A 1 103 ? -5.234 -2.625 4.531 1.00 96.25 103 MET A CA 1
ATOM 826 C C . MET A 1 103 ? -4.162 -3.578 4.023 1.00 96.25 103 MET A C 1
ATOM 828 O O . MET A 1 103 ? -2.996 -3.197 3.946 1.00 96.25 103 MET A O 1
ATOM 832 N N . LEU A 1 104 ? -4.549 -4.809 3.699 1.00 96.75 104 LEU A N 1
ATOM 833 C CA . LEU A 1 104 ? -3.647 -5.813 3.144 1.00 96.75 104 LEU A CA 1
ATOM 834 C C . LEU A 1 104 ? -4.117 -6.170 1.740 1.00 96.75 104 LEU A C 1
ATOM 836 O O . LEU A 1 104 ? -5.208 -6.712 1.593 1.00 96.75 104 LEU A O 1
ATOM 840 N N . LEU A 1 105 ? -3.288 -5.877 0.743 1.00 96.56 105 LEU A N 1
ATOM 841 C CA . LEU A 1 105 ? -3.554 -6.070 -0.679 1.00 96.56 105 LEU A CA 1
ATOM 842 C C . LEU A 1 105 ? -2.551 -7.067 -1.262 1.00 96.56 105 LEU A C 1
ATOM 844 O O . LEU A 1 105 ? -1.358 -6.997 -0.963 1.00 96.56 105 LEU A O 1
ATOM 848 N N . THR A 1 106 ? -3.011 -7.986 -2.106 1.00 95.06 106 THR A N 1
ATOM 849 C CA . THR A 1 106 ? -2.151 -8.978 -2.751 1.00 95.06 106 THR A CA 1
ATOM 850 C C . THR A 1 106 ? -2.731 -9.508 -4.064 1.00 95.06 106 THR A C 1
ATOM 852 O O . THR A 1 106 ? -3.939 -9.482 -4.284 1.00 95.06 106 THR A O 1
ATOM 855 N N . ASP A 1 107 ? -1.863 -10.008 -4.939 1.00 93.00 107 ASP A N 1
ATOM 856 C CA . ASP A 1 107 ? -2.211 -10.827 -6.110 1.00 93.00 107 ASP A CA 1
ATOM 857 C C . ASP A 1 107 ? -1.666 -12.269 -6.000 1.00 93.00 107 ASP A C 1
ATOM 859 O O . ASP A 1 107 ? -1.700 -13.037 -6.960 1.00 93.00 107 ASP A O 1
ATOM 863 N N . GLY A 1 108 ? -1.141 -12.639 -4.825 1.00 88.44 108 GLY A N 1
ATOM 864 C CA . GLY A 1 108 ? -0.460 -13.909 -4.560 1.00 88.44 108 GLY A CA 1
ATOM 865 C C . GLY A 1 108 ? 1.058 -13.887 -4.782 1.00 88.44 108 GLY A C 1
ATOM 866 O O . GLY A 1 108 ? 1.739 -14.790 -4.302 1.00 88.44 108 GLY A O 1
ATOM 867 N N . THR A 1 109 ? 1.602 -12.862 -5.445 1.00 88.00 109 THR A N 1
ATOM 868 C CA . THR A 1 109 ? 3.051 -12.686 -5.691 1.00 88.00 109 THR A CA 1
ATOM 869 C C . THR A 1 109 ? 3.607 -11.402 -5.079 1.00 8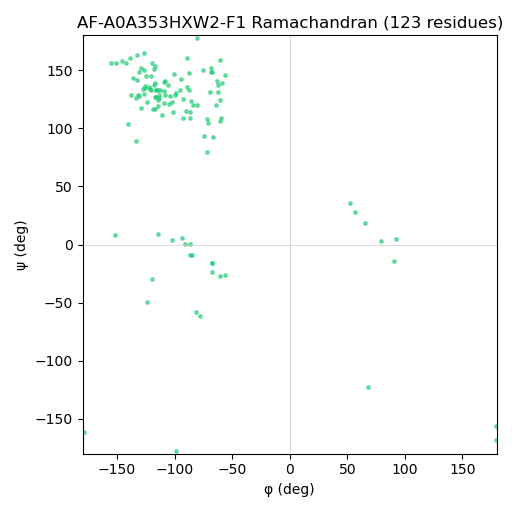8.00 109 THR A C 1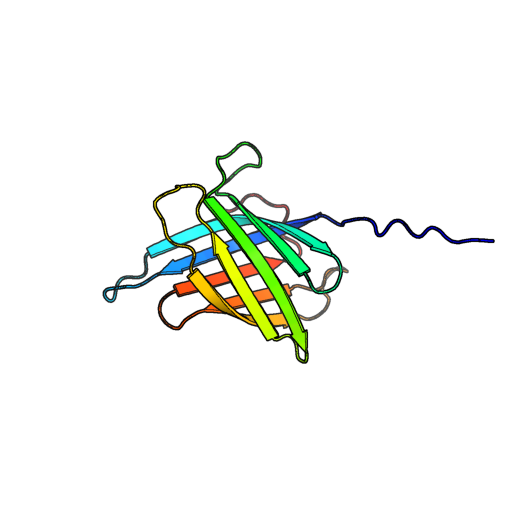
ATOM 871 O O . THR A 1 109 ? 4.767 -11.339 -4.668 1.00 88.00 109 THR A O 1
ATOM 874 N N . THR A 1 110 ? 2.756 -10.386 -4.981 1.00 89.88 110 THR A N 1
ATOM 875 C CA . THR A 1 110 ? 3.036 -9.092 -4.376 1.00 89.88 110 THR A CA 1
ATOM 876 C C . THR A 1 110 ? 2.117 -8.904 -3.182 1.00 89.88 110 THR A C 1
ATOM 878 O O . THR A 1 110 ? 0.937 -9.246 -3.233 1.00 89.88 110 THR A O 1
ATOM 881 N N . VAL A 1 111 ? 2.648 -8.358 -2.096 1.00 92.50 111 VAL A N 1
ATOM 882 C CA . VAL A 1 111 ? 1.907 -7.969 -0.900 1.00 92.50 111 VAL A CA 1
ATOM 883 C C . VAL A 1 111 ? 2.184 -6.499 -0.631 1.00 92.50 111 VAL A C 1
ATOM 885 O O . VAL A 1 111 ? 3.330 -6.103 -0.432 1.00 92.50 111 VAL A O 1
ATOM 888 N N . LEU A 1 112 ? 1.130 -5.696 -0.586 1.00 94.69 112 LEU A N 1
ATOM 889 C CA . LEU A 1 112 ? 1.165 -4.316 -0.129 1.00 94.69 112 LEU A CA 1
ATOM 890 C C . LEU A 1 112 ? 0.333 -4.215 1.148 1.00 94.69 112 LEU A C 1
ATOM 892 O O . LEU A 1 112 ? -0.866 -4.479 1.145 1.00 94.69 112 LEU A O 1
ATOM 896 N N . SER A 1 113 ? 0.977 -3.826 2.240 1.00 94.12 113 SER A N 1
ATOM 897 C CA . SER A 1 113 ? 0.314 -3.520 3.502 1.00 94.12 113 SER A CA 1
ATOM 898 C C . SER A 1 113 ? 0.369 -2.022 3.749 1.00 94.12 113 SER A C 1
ATOM 900 O O . SER A 1 113 ? 1.440 -1.427 3.633 1.00 94.12 113 SER A O 1
ATOM 902 N N . LEU A 1 114 ? -0.766 -1.419 4.099 1.00 94.31 114 LEU A N 1
ATOM 903 C CA . LEU A 1 114 ? -0.856 -0.039 4.567 1.00 94.31 114 LEU A CA 1
ATOM 904 C C . LEU A 1 114 ? -1.468 -0.018 5.965 1.00 94.31 114 LEU A C 1
ATOM 906 O O . LEU A 1 114 ? -2.482 -0.665 6.208 1.00 94.31 114 LEU A O 1
ATOM 910 N N . ALA A 1 115 ? -0.883 0.745 6.882 1.00 93.25 115 ALA A N 1
ATOM 911 C CA . ALA A 1 115 ? -1.323 0.813 8.267 1.00 93.25 115 ALA A CA 1
ATOM 912 C C . ALA A 1 115 ? -1.466 2.256 8.764 1.00 93.25 115 ALA A C 1
ATOM 914 O O . ALA A 1 115 ? -0.534 3.066 8.703 1.00 93.25 115 ALA A O 1
ATOM 915 N N . TYR A 1 116 ? -2.629 2.540 9.339 1.00 91.62 116 TYR A N 1
ATOM 916 C CA . TYR A 1 116 ? -2.932 3.737 10.101 1.00 91.62 116 TYR A CA 1
ATOM 917 C C . TYR A 1 116 ? -3.075 3.420 11.588 1.00 91.62 116 TYR A C 1
ATOM 919 O O . TYR A 1 116 ? -3.674 2.419 11.979 1.00 91.62 116 TYR A O 1
ATOM 927 N N . GLY A 1 117 ? -2.555 4.298 12.436 1.00 88.50 117 GLY A N 1
ATOM 928 C CA . GLY A 1 117 ? -2.684 4.206 13.879 1.00 88.50 117 GLY A CA 1
ATOM 929 C C . GLY A 1 117 ? -1.965 5.346 14.601 1.00 88.50 117 GLY A C 1
ATOM 930 O O . GLY A 1 117 ? -1.513 6.303 13.968 1.00 88.50 117 GLY A O 1
ATOM 931 N N . PRO A 1 118 ? -1.806 5.241 15.934 1.00 82.81 118 PRO A N 1
ATOM 932 C CA . PRO A 1 118 ? -1.257 6.315 16.771 1.00 82.81 118 PRO A CA 1
ATOM 933 C C . PRO A 1 118 ? 0.133 6.822 16.351 1.00 82.81 118 PRO A C 1
ATOM 935 O O . PRO A 1 118 ? 0.475 7.976 16.597 1.00 82.81 118 PRO A O 1
ATOM 938 N N . ASN A 1 119 ? 0.927 5.974 15.692 1.00 80.19 119 ASN A N 1
ATOM 939 C CA . ASN A 1 119 ? 2.296 6.289 15.286 1.00 80.19 119 ASN A CA 1
ATOM 940 C C . ASN A 1 119 ? 2.438 6.635 13.795 1.00 80.19 119 ASN A C 1
ATOM 942 O O . ASN A 1 119 ? 3.555 6.865 13.345 1.00 80.19 119 ASN A O 1
ATOM 946 N N . SER A 1 120 ? 1.359 6.698 13.010 1.00 81.62 120 SER A N 1
ATOM 947 C CA . SER A 1 120 ? 1.474 6.913 11.555 1.00 81.62 120 SER A CA 1
ATOM 948 C C . SER A 1 120 ? 1.990 8.302 11.164 1.00 81.62 120 SER A C 1
ATOM 950 O O . SER A 1 120 ? 2.462 8.497 10.050 1.00 81.62 120 SER A O 1
ATOM 952 N N . ASN A 1 121 ? 1.967 9.264 12.090 1.00 75.12 121 ASN A N 1
ATOM 953 C CA . ASN A 1 121 ? 2.564 10.589 11.892 1.00 75.12 121 ASN A CA 1
ATOM 954 C C . ASN A 1 121 ? 4.053 10.661 12.261 1.00 75.12 121 ASN A C 1
ATOM 956 O O . ASN A 1 121 ? 4.653 11.730 12.171 1.00 75.12 121 ASN A O 1
ATOM 960 N N . GLN A 1 122 ? 4.650 9.556 12.704 1.00 77.00 122 GLN A N 1
ATOM 961 C CA . GLN A 1 122 ? 6.068 9.497 13.043 1.00 77.00 122 GLN A CA 1
ATOM 962 C C . GLN A 1 122 ? 6.896 9.119 11.803 1.00 77.00 122 GLN A C 1
ATOM 964 O O . GLN A 1 122 ? 6.370 8.620 10.804 1.00 77.00 122 GLN A O 1
ATOM 969 N N . GLY A 1 123 ? 8.201 9.405 11.840 1.00 64.19 123 GLY A N 1
ATOM 970 C CA . GLY A 1 123 ? 9.123 8.932 10.808 1.00 64.19 123 GLY A CA 1
ATOM 971 C C . GLY A 1 123 ? 9.175 7.404 10.806 1.00 64.19 123 GLY A C 1
ATOM 972 O O . GLY A 1 123 ? 9.158 6.791 11.873 1.00 64.19 123 GLY A O 1
ATOM 973 N N . ASN A 1 124 ? 9.230 6.797 9.620 1.00 62.44 124 ASN A N 1
ATOM 974 C CA . ASN A 1 124 ? 9.504 5.367 9.525 1.00 62.44 124 ASN A CA 1
ATOM 975 C C . ASN A 1 124 ? 10.956 5.121 9.941 1.00 62.44 124 ASN A C 1
ATOM 977 O O . ASN A 1 124 ? 11.843 5.855 9.501 1.00 62.44 124 ASN A O 1
ATOM 981 N N . LEU A 1 125 ? 11.157 4.145 10.829 1.00 49.75 125 LEU A N 1
ATOM 982 C CA . LEU A 1 125 ? 12.478 3.709 11.289 1.00 49.75 125 LEU A CA 1
ATOM 983 C C . LEU A 1 125 ? 13.290 3.080 10.153 1.00 49.75 125 LEU A C 1
ATOM 985 O O . LEU A 1 125 ? 12.679 2.391 9.300 1.00 49.75 125 LEU A O 1
#

Radius of gyration: 15.44 Å; Cα contacts (8 Å, |Δi|>4): 276; chains: 1; bounding box: 44×44×42 Å

pLDDT: mean 85.13, std 14.93, range [34.81, 97.88]

Secondary structure (DSSP, 8-state):
----------EEEEEEEEEE-SSS--EEEEEEEEEEEETTEEEEEEESS-TTSPP-EEEEEEE-GGGEEEEEEE-SSTTS--EEEEEEEEE---BTTB--EEEEEESSSEEEEEEESTTTTSPP-

Foldseek 3Di:
DDPPDPPDWDWDKKKKWKWFDPDPDTDIAIAIWTWTDDPQWIWIFGAHWDPPGDTAWIKIWGQDPPFKIKIWIGGPDPPDDIDIWIWGKDWDDDDPNWIKIWTWTHPPGMIMIIIDDPCSPDTDD